Protein AF-A0AAD4GJ72-F1 (afdb_monomer_lite)

Radius of gyration: 19.36 Å; chains: 1; bounding box: 42×43×49 Å

Sequence (136 aa):
WYEKLLPRWYVYHATLDNPWKLERVEHLEAAQLLWDHLVRVPHKLEHHDDPVWALVKQRTYDWRGDLGDRALLAVYSFFKKYNEFDKSENRAAYVSWAVPRAIETTNARGLRVLSPPLHFPFMWKEFDDTNLDDVV

Foldseek 3Di:
DCVQQQVVLVVVLVPDPDSPDCQDPVSLVVSVVSCVPGVVDDDRDDPPPGPVVVVSVVVSVVVVVVVVVVVVVVLVVVLVVDPCNVDPVSSVVVCCVVPPFFDFDQDPVRATAGHDDPVCCPVCVPPDPVPPVRGD

Organism: NCBI:txid1328754

Structure (mmCIF, N/CA/C/O backbone):
data_AF-A0AAD4GJ72-F1
#
_entry.id   AF-A0AAD4GJ72-F1
#
loop_
_atom_site.group_PDB
_atom_site.id
_atom_site.type_symbol
_atom_site.label_atom_id
_atom_site.label_alt_id
_atom_site.label_comp_id
_atom_site.label_asym_id
_atom_site.label_entity_id
_atom_site.label_seq_id
_atom_site.pdbx_PDB_ins_code
_atom_site.Cartn_x
_atom_site.Cartn_y
_atom_site.Cartn_z
_atom_site.occupancy
_atom_site.B_iso_or_equiv
_atom_site.auth_seq_id
_atom_site.auth_comp_id
_atom_site.auth_asym_id
_atom_site.auth_atom_id
_atom_site.pdbx_PDB_model_num
ATOM 1 N N . TRP A 1 1 ? 9.703 -11.945 -13.692 1.00 79.81 1 TRP A N 1
ATOM 2 C CA . TRP A 1 1 ? 9.772 -10.540 -13.245 1.00 79.81 1 TRP A CA 1
ATOM 3 C C . TRP A 1 1 ? 8.823 -10.289 -12.072 1.00 79.81 1 TRP A C 1
ATOM 5 O O . TRP A 1 1 ? 9.297 -9.788 -11.064 1.00 79.81 1 TRP A O 1
ATOM 15 N N . TYR A 1 2 ? 7.557 -10.733 -12.147 1.00 80.56 2 TYR A N 1
ATOM 16 C CA . TYR A 1 2 ? 6.524 -10.647 -11.095 1.00 80.56 2 TYR A CA 1
ATOM 17 C C . TYR A 1 2 ? 7.036 -10.924 -9.668 1.00 80.56 2 TYR A C 1
ATOM 19 O O . TYR A 1 2 ? 6.995 -10.041 -8.819 1.00 80.56 2 TYR A O 1
ATOM 27 N N . GLU A 1 3 ? 7.601 -12.112 -9.427 1.00 85.94 3 GLU A N 1
ATOM 28 C CA . GLU A 1 3 ? 8.053 -12.558 -8.094 1.00 85.94 3 GLU A CA 1
ATOM 29 C C . GLU A 1 3 ? 9.226 -11.752 -7.524 1.00 85.94 3 GLU A C 1
ATOM 31 O O . GLU A 1 3 ? 9.485 -11.790 -6.326 1.00 85.94 3 GLU A O 1
ATOM 36 N N . LYS A 1 4 ? 9.955 -11.032 -8.380 1.00 88.00 4 LYS A N 1
ATOM 37 C CA . LYS A 1 4 ? 11.108 -10.226 -7.972 1.00 88.00 4 LYS A CA 1
ATOM 38 C C . LYS A 1 4 ? 10.718 -8.763 -7.797 1.00 88.00 4 LYS A C 1
ATOM 40 O O . LYS A 1 4 ? 11.054 -8.161 -6.784 1.00 88.00 4 LYS A O 1
ATOM 45 N N . LEU A 1 5 ? 10.000 -8.218 -8.780 1.00 89.50 5 LEU A N 1
ATOM 46 C CA . LEU A 1 5 ? 9.628 -6.811 -8.845 1.00 89.50 5 LEU A CA 1
ATOM 47 C C . LEU A 1 5 ? 8.550 -6.465 -7.816 1.00 89.50 5 LEU A C 1
ATOM 49 O O . LEU A 1 5 ? 8.749 -5.548 -7.026 1.00 89.50 5 LEU A O 1
ATOM 53 N N . LEU A 1 6 ? 7.435 -7.204 -7.790 1.00 90.69 6 LEU A N 1
ATOM 54 C CA . LEU A 1 6 ? 6.261 -6.797 -7.013 1.00 90.69 6 LEU A CA 1
ATOM 55 C C . LEU A 1 6 ? 6.486 -6.739 -5.502 1.00 90.69 6 LEU A C 1
ATOM 57 O O . LEU A 1 6 ? 6.056 -5.761 -4.901 1.00 90.69 6 LEU A O 1
ATOM 61 N N . PRO A 1 7 ? 7.185 -7.693 -4.855 1.00 91.69 7 PRO A N 1
ATOM 62 C CA . PRO A 1 7 ? 7.431 -7.578 -3.421 1.00 91.69 7 PRO A CA 1
ATOM 63 C C . PRO A 1 7 ? 8.202 -6.305 -3.053 1.00 91.69 7 PRO A C 1
ATOM 65 O O . PRO A 1 7 ? 7.888 -5.656 -2.061 1.00 91.69 7 PRO A O 1
ATOM 68 N N . ARG A 1 8 ? 9.195 -5.916 -3.865 1.00 93.06 8 ARG A N 1
ATOM 69 C CA . ARG A 1 8 ? 9.977 -4.688 -3.644 1.00 93.06 8 ARG A CA 1
ATOM 70 C C . ARG A 1 8 ? 9.180 -3.439 -3.989 1.00 93.06 8 ARG A C 1
ATOM 72 O O . ARG A 1 8 ? 9.260 -2.455 -3.264 1.00 93.06 8 ARG A O 1
ATOM 79 N N . TRP A 1 9 ? 8.377 -3.522 -5.041 1.00 92.50 9 TRP A N 1
ATOM 80 C CA . TRP A 1 9 ? 7.446 -2.479 -5.435 1.00 92.50 9 TRP A CA 1
ATOM 81 C C . TRP A 1 9 ? 6.424 -2.167 -4.340 1.00 92.50 9 TRP A C 1
ATOM 83 O O . TRP A 1 9 ? 6.221 -1.003 -4.026 1.00 92.50 9 TRP A O 1
ATOM 93 N N . TYR A 1 10 ? 5.833 -3.179 -3.699 1.00 90.00 10 TYR A N 1
ATOM 94 C CA . TYR A 1 10 ? 4.889 -2.966 -2.597 1.00 90.00 10 TYR A CA 1
ATOM 95 C C . TYR A 1 10 ? 5.553 -2.377 -1.356 1.00 90.00 10 TYR A C 1
ATOM 97 O O . TYR A 1 10 ? 4.952 -1.537 -0.697 1.00 90.00 10 TYR A O 1
ATOM 105 N N . VAL A 1 11 ? 6.794 -2.776 -1.053 1.00 88.62 11 VAL A N 1
ATOM 106 C CA . VAL A 1 11 ? 7.563 -2.156 0.037 1.00 88.62 11 VAL A CA 1
ATOM 107 C C . VAL A 1 11 ? 7.795 -0.677 -0.253 1.00 88.62 11 VAL A C 1
ATOM 109 O O . VAL A 1 11 ? 7.509 0.136 0.612 1.00 88.62 11 VAL A O 1
ATOM 112 N N . TYR A 1 12 ? 8.238 -0.329 -1.464 1.00 89.69 12 TYR A N 1
ATOM 113 C CA . TYR A 1 12 ? 8.349 1.067 -1.896 1.00 89.69 12 TYR A CA 1
ATOM 114 C C . TYR A 1 12 ? 7.000 1.797 -1.805 1.00 89.69 12 TYR A C 1
ATOM 116 O O . TYR A 1 12 ? 6.915 2.883 -1.249 1.00 89.69 12 TYR A O 1
ATOM 124 N N . HIS A 1 13 ? 5.917 1.180 -2.276 1.00 85.00 13 HIS A N 1
ATOM 125 C CA . HIS A 1 13 ? 4.591 1.790 -2.225 1.00 85.00 13 HIS A CA 1
ATOM 126 C C . HIS A 1 13 ? 4.097 2.074 -0.812 1.00 85.00 13 HIS A C 1
ATOM 128 O O . HIS A 1 13 ? 3.375 3.045 -0.607 1.00 85.00 13 HIS A O 1
ATOM 134 N N . ALA A 1 14 ? 4.456 1.218 0.144 1.00 84.00 14 ALA A N 1
ATOM 135 C CA . ALA A 1 14 ? 4.093 1.377 1.542 1.00 84.00 14 ALA A CA 1
ATOM 136 C C . ALA A 1 14 ? 4.851 2.522 2.236 1.00 84.00 14 ALA A C 1
ATOM 138 O O . ALA A 1 14 ? 4.448 2.907 3.329 1.00 84.00 14 ALA A O 1
ATOM 139 N N . THR A 1 15 ? 5.921 3.059 1.632 1.00 82.00 15 THR A N 1
ATOM 140 C CA . THR A 1 15 ? 6.655 4.223 2.159 1.00 82.00 15 THR A CA 1
ATOM 141 C C . THR A 1 15 ? 6.212 5.548 1.546 1.00 82.00 15 THR A C 1
ATOM 143 O O . THR A 1 15 ? 6.847 6.560 1.805 1.00 82.00 15 THR A O 1
ATOM 146 N N . LEU A 1 16 ? 5.199 5.558 0.677 1.00 80.56 16 LEU A N 1
ATOM 147 C CA . LEU A 1 16 ? 4.718 6.791 0.056 1.00 80.56 16 LEU A CA 1
ATOM 148 C C . LEU A 1 16 ? 3.687 7.476 0.949 1.00 80.56 16 LEU A C 1
ATOM 150 O O . LEU A 1 16 ? 2.750 6.819 1.402 1.00 80.56 16 LEU A O 1
ATOM 154 N N . ASP A 1 17 ? 3.794 8.798 1.082 1.00 74.94 17 ASP A N 1
ATOM 155 C CA . ASP A 1 17 ? 2.798 9.623 1.782 1.00 74.94 17 ASP A CA 1
ATOM 156 C C . ASP A 1 17 ? 1.428 9.533 1.107 1.00 74.94 17 ASP A C 1
ATOM 158 O O . ASP A 1 17 ? 0.399 9.293 1.743 1.00 74.94 17 ASP A O 1
ATOM 162 N N . ASN A 1 18 ? 1.427 9.632 -0.225 1.00 75.75 18 ASN A N 1
ATOM 163 C CA . ASN A 1 18 ? 0.247 9.430 -1.047 1.00 75.75 18 ASN A CA 1
ATOM 164 C C . ASN A 1 18 ? 0.428 8.198 -1.938 1.00 75.75 18 ASN A C 1
ATOM 166 O O . ASN A 1 18 ? 0.829 8.320 -3.100 1.00 75.75 18 ASN A O 1
ATOM 170 N N . PRO A 1 19 ? 0.094 6.992 -1.446 1.00 74.12 19 PRO A N 1
ATOM 171 C CA . PRO A 1 19 ? 0.230 5.798 -2.255 1.00 74.12 19 PRO A CA 1
ATOM 172 C C . PRO A 1 19 ? -0.774 5.787 -3.410 1.00 74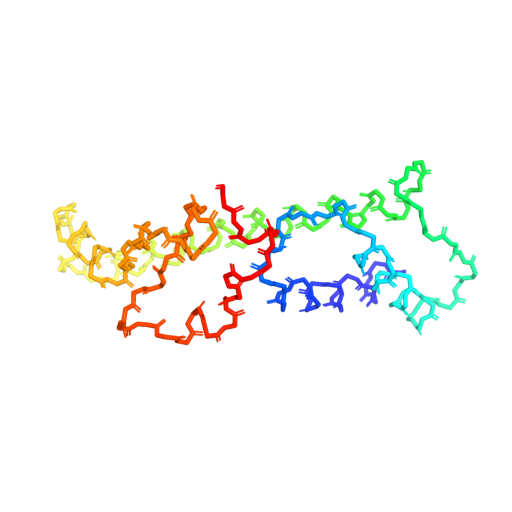.12 19 PRO A C 1
ATOM 174 O O . PRO A 1 19 ? -0.604 4.996 -4.322 1.00 74.12 19 PRO A O 1
ATOM 177 N N . TRP A 1 20 ? -1.811 6.629 -3.435 1.00 76.94 20 TRP A N 1
ATOM 178 C CA . TRP A 1 20 ? -2.945 6.476 -4.351 1.00 76.94 20 TRP A CA 1
ATOM 179 C C . TRP A 1 20 ? -2.679 6.953 -5.784 1.00 76.94 20 TRP A C 1
ATOM 181 O O . TRP A 1 20 ? -3.268 6.399 -6.717 1.00 76.94 20 TRP A O 1
ATOM 191 N N . LYS A 1 21 ? -1.764 7.908 -5.980 1.00 81.44 21 LYS A N 1
ATOM 192 C CA . LYS A 1 21 ? -1.478 8.535 -7.282 1.00 81.44 21 LYS A CA 1
ATOM 193 C C . LYS A 1 21 ? -0.319 7.845 -8.013 1.00 81.44 21 LYS A C 1
ATOM 195 O O . LYS A 1 21 ? 0.823 8.239 -7.871 1.00 81.44 21 LYS A O 1
ATOM 200 N N . LEU A 1 22 ? -0.611 6.848 -8.853 1.00 81.25 22 LEU A N 1
ATOM 201 C CA . LEU A 1 22 ? 0.404 6.110 -9.638 1.00 81.25 22 LEU A CA 1
ATOM 202 C C . LEU A 1 22 ? 0.895 6.821 -10.907 1.00 81.25 22 LEU A C 1
ATOM 204 O O . LEU A 1 22 ? 1.783 6.320 -11.591 1.00 81.25 22 LEU A O 1
ATOM 208 N N . GLU A 1 23 ? 0.291 7.950 -11.260 1.00 81.88 23 GLU A N 1
ATOM 209 C CA . GLU A 1 23 ? 0.572 8.663 -12.512 1.00 81.88 23 GLU A CA 1
ATOM 210 C C . GLU A 1 23 ? 1.810 9.557 -12.429 1.00 81.88 23 GLU A C 1
ATOM 212 O O . GLU A 1 23 ? 2.252 10.081 -13.447 1.00 81.88 23 GLU A O 1
ATOM 217 N N . ARG A 1 24 ? 2.387 9.707 -11.233 1.00 84.50 24 ARG A N 1
ATOM 218 C CA . ARG A 1 24 ? 3.583 10.518 -11.032 1.00 84.50 24 ARG A CA 1
ATOM 219 C C . ARG A 1 24 ? 4.815 9.867 -11.670 1.00 84.50 24 ARG A C 1
ATOM 221 O O . ARG A 1 24 ? 4.976 8.643 -11.621 1.00 84.50 24 ARG A O 1
ATOM 228 N N . VAL A 1 25 ? 5.680 10.691 -12.256 1.00 86.94 25 VAL A N 1
ATOM 229 C CA . VAL A 1 25 ? 6.870 10.246 -13.004 1.00 86.94 25 VAL A CA 1
ATOM 230 C C . VAL A 1 25 ? 7.845 9.501 -12.090 1.00 86.94 25 VAL A C 1
ATOM 232 O O . VAL A 1 25 ? 8.415 8.486 -12.481 1.00 86.94 25 VAL A O 1
ATOM 235 N N . GLU A 1 26 ? 7.947 9.924 -10.834 1.00 88.69 26 GLU A N 1
ATOM 236 C CA . GLU A 1 26 ? 8.813 9.351 -9.804 1.00 88.69 26 GLU A CA 1
ATOM 237 C C . GLU A 1 26 ? 8.497 7.869 -9.546 1.00 88.69 26 GLU A C 1
ATOM 239 O O . GLU A 1 26 ? 9.386 7.073 -9.241 1.00 88.69 26 GLU A O 1
ATOM 244 N N . HIS A 1 27 ? 7.232 7.463 -9.697 1.00 90.19 27 HIS A N 1
ATOM 245 C CA . HIS A 1 27 ? 6.822 6.068 -9.540 1.00 90.19 27 HIS A CA 1
ATOM 246 C C . HIS A 1 27 ? 7.262 5.209 -10.724 1.00 90.19 27 HIS A C 1
ATOM 248 O O . HIS A 1 27 ? 7.688 4.069 -10.524 1.00 90.19 27 HIS A O 1
ATOM 254 N N . LEU A 1 28 ? 7.199 5.753 -11.943 1.00 91.44 28 LEU A N 1
ATOM 255 C CA . LEU A 1 28 ? 7.714 5.077 -13.130 1.00 91.44 28 LEU A CA 1
ATOM 256 C C . LEU A 1 28 ? 9.241 4.933 -13.050 1.00 91.44 28 LEU A C 1
ATOM 258 O O . LEU A 1 28 ? 9.770 3.859 -13.328 1.00 91.44 28 LEU A O 1
ATOM 262 N N . GLU A 1 29 ? 9.943 5.974 -12.596 1.00 93.12 29 GLU A N 1
ATOM 263 C CA . GLU A 1 29 ? 11.393 5.947 -12.372 1.00 93.12 29 GLU A CA 1
ATOM 264 C C . GLU A 1 29 ? 11.790 4.921 -11.301 1.00 93.12 29 GLU A C 1
ATOM 266 O O . GLU A 1 29 ? 12.691 4.107 -11.518 1.00 93.12 29 GLU A O 1
ATOM 271 N N . ALA A 1 30 ? 11.082 4.888 -10.169 1.00 92.56 30 ALA A N 1
ATOM 272 C CA . ALA A 1 30 ? 11.309 3.890 -9.126 1.00 92.56 30 ALA A CA 1
ATOM 273 C C . ALA A 1 30 ? 11.065 2.461 -9.638 1.00 92.56 30 ALA A C 1
ATOM 275 O O . ALA A 1 30 ? 11.851 1.549 -9.358 1.00 92.56 30 ALA A O 1
ATOM 276 N N . ALA A 1 31 ? 10.007 2.254 -10.425 1.00 92.50 31 ALA A N 1
ATOM 277 C CA . ALA A 1 31 ? 9.731 0.965 -11.046 1.00 92.50 31 ALA A CA 1
ATOM 278 C C . ALA A 1 31 ? 10.822 0.564 -12.047 1.00 92.50 31 ALA A C 1
ATOM 280 O O . ALA A 1 31 ? 11.218 -0.604 -12.064 1.00 92.50 31 ALA A O 1
ATOM 281 N N . GLN A 1 32 ? 11.346 1.517 -12.825 1.00 95.12 32 GLN A N 1
ATOM 282 C CA . GLN A 1 32 ? 12.440 1.286 -13.769 1.00 95.12 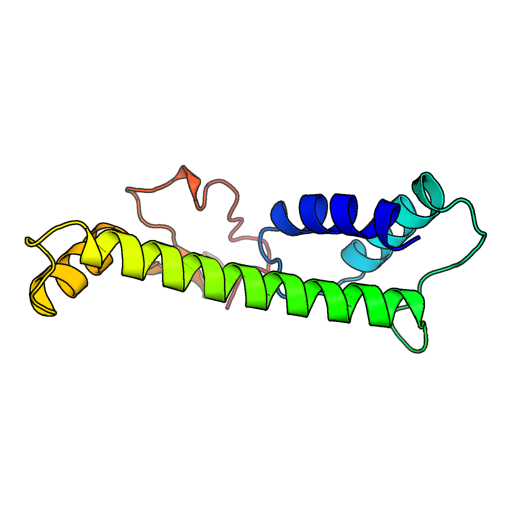32 GLN A CA 1
ATOM 283 C C . GLN A 1 32 ? 13.713 0.857 -13.033 1.00 95.12 32 GLN A C 1
ATOM 285 O O . GLN A 1 32 ? 14.314 -0.154 -13.389 1.00 95.12 32 GLN A O 1
ATOM 290 N N . LEU A 1 33 ? 14.077 1.546 -11.947 1.00 95.12 33 LEU A N 1
ATOM 291 C CA . LEU A 1 33 ? 15.233 1.182 -11.122 1.00 95.12 33 LEU A CA 1
ATOM 292 C C . LEU A 1 33 ? 15.117 -0.243 -10.568 1.00 95.12 33 LEU A C 1
ATOM 294 O O . LEU A 1 33 ? 16.073 -1.024 -10.611 1.00 95.12 33 LEU A O 1
ATOM 298 N N . LEU A 1 34 ? 13.935 -0.609 -10.064 1.00 93.94 34 LEU A N 1
ATOM 299 C CA . LEU A 1 34 ? 13.685 -1.965 -9.581 1.00 93.94 34 LEU A CA 1
ATOM 300 C C . LEU A 1 34 ? 13.722 -2.991 -10.720 1.00 93.94 34 LEU A C 1
ATOM 302 O O . LEU A 1 34 ? 14.237 -4.096 -10.530 1.00 93.94 34 LEU A O 1
ATOM 306 N N . TRP A 1 35 ? 13.199 -2.644 -11.895 1.00 94.19 35 TRP A N 1
ATOM 307 C CA . TRP A 1 35 ? 13.233 -3.497 -13.078 1.00 94.19 35 TRP A CA 1
ATOM 308 C C . TRP A 1 35 ? 14.670 -3.801 -13.511 1.00 94.19 35 TRP A C 1
ATOM 310 O O . TRP A 1 35 ? 15.054 -4.975 -13.596 1.00 94.19 35 TRP A O 1
ATOM 320 N N . ASP A 1 36 ? 15.478 -2.757 -13.693 1.00 94.81 36 ASP A N 1
ATOM 321 C CA . ASP A 1 36 ? 16.871 -2.855 -14.129 1.00 94.81 36 ASP A CA 1
ATOM 322 C C . ASP A 1 36 ? 17.701 -3.689 -13.152 1.00 94.81 36 ASP A C 1
ATOM 324 O O . ASP A 1 36 ? 18.488 -4.552 -13.555 1.00 94.81 36 ASP A O 1
ATOM 328 N N . HIS A 1 37 ? 17.471 -3.500 -11.850 1.00 93.62 37 HIS A N 1
ATOM 329 C CA . HIS A 1 37 ? 18.207 -4.213 -10.815 1.00 93.62 37 HIS A CA 1
ATOM 330 C C . HIS A 1 37 ? 17.793 -5.690 -10.676 1.00 93.62 37 HIS A C 1
ATOM 332 O O . HIS A 1 37 ? 18.644 -6.572 -10.505 1.00 93.62 37 HIS A O 1
ATOM 338 N N . LEU A 1 38 ? 16.489 -5.988 -10.730 1.00 92.50 38 LEU A N 1
ATOM 339 C CA . LEU A 1 38 ? 15.945 -7.288 -10.310 1.00 92.50 38 LEU A CA 1
ATOM 340 C C . LEU A 1 38 ? 15.625 -8.234 -11.470 1.00 92.50 38 LEU A C 1
ATOM 342 O O . LEU A 1 38 ? 15.697 -9.460 -11.308 1.00 92.50 38 LEU A O 1
ATOM 346 N N . VAL A 1 39 ? 15.229 -7.692 -12.620 1.00 89.38 39 VAL A N 1
ATOM 347 C CA . VAL A 1 39 ? 14.723 -8.478 -13.752 1.00 89.38 39 VAL A CA 1
ATOM 348 C C . VAL A 1 39 ? 15.827 -8.760 -14.769 1.00 89.38 39 VAL A C 1
ATOM 350 O O . VAL A 1 39 ? 15.836 -9.857 -15.328 1.00 89.38 39 VAL A O 1
ATOM 353 N N . ARG A 1 40 ? 16.797 -7.845 -14.932 1.00 85.88 40 ARG A N 1
ATOM 354 C CA . ARG A 1 40 ? 17.955 -7.973 -15.846 1.00 85.88 40 ARG A CA 1
ATOM 355 C C . ARG A 1 40 ? 17.571 -8.271 -17.306 1.00 85.88 40 ARG A C 1
ATOM 357 O O . ARG A 1 40 ? 18.336 -8.901 -18.032 1.00 85.88 40 ARG A O 1
ATOM 364 N N . VAL A 1 41 ? 16.385 -7.835 -17.728 1.00 90.50 41 VAL A N 1
ATOM 365 C CA . VAL A 1 41 ? 15.929 -7.876 -19.124 1.00 90.50 41 VAL A CA 1
ATOM 366 C C . VAL A 1 41 ? 15.867 -6.432 -19.612 1.00 90.50 41 VAL A C 1
ATOM 368 O O . VAL A 1 41 ? 15.168 -5.648 -18.970 1.00 90.50 41 VAL A O 1
ATOM 371 N N . PRO A 1 42 ? 16.567 -6.061 -20.700 1.00 93.56 42 PRO A N 1
ATOM 372 C CA . PRO A 1 42 ? 16.500 -4.706 -21.235 1.00 93.56 42 PRO A CA 1
ATOM 373 C C . PRO A 1 42 ? 15.061 -4.354 -21.609 1.00 93.56 42 PRO A C 1
ATOM 375 O O . PRO A 1 42 ? 14.485 -4.965 -22.507 1.00 93.56 42 PRO A O 1
ATOM 378 N N . HIS A 1 43 ? 14.478 -3.402 -20.889 1.00 93.81 43 HIS A N 1
ATOM 379 C CA . HIS A 1 43 ? 13.137 -2.889 -21.143 1.00 93.81 43 HIS A CA 1
ATOM 380 C C . HIS A 1 43 ? 13.014 -1.507 -20.515 1.00 93.81 43 HIS A C 1
ATOM 382 O O . HIS A 1 43 ? 13.493 -1.294 -19.401 1.00 93.81 43 HIS A O 1
ATOM 388 N N . LYS A 1 44 ? 12.378 -0.582 -21.231 1.00 95.56 44 LYS A N 1
ATOM 389 C CA . LYS A 1 44 ? 12.086 0.761 -20.740 1.00 95.56 44 LYS A CA 1
ATOM 390 C C . LYS A 1 44 ? 10.594 0.833 -20.441 1.00 95.56 44 LYS A C 1
ATOM 392 O O . LYS A 1 44 ? 9.787 0.640 -21.342 1.00 95.56 44 LYS A O 1
ATOM 397 N N . LEU A 1 45 ? 10.250 1.076 -19.184 1.00 93.44 45 LEU A N 1
ATOM 398 C CA . LEU A 1 45 ? 8.877 1.266 -18.740 1.00 93.44 45 LEU A CA 1
ATOM 399 C C . LEU A 1 45 ? 8.365 2.626 -19.215 1.00 93.44 45 LEU A C 1
ATOM 401 O O . LEU A 1 45 ? 9.090 3.623 -19.187 1.00 93.44 45 LEU A O 1
ATOM 405 N N . GLU A 1 46 ? 7.098 2.665 -19.616 1.00 94.25 46 GLU A N 1
ATOM 406 C CA . GLU A 1 46 ? 6.426 3.871 -20.102 1.00 94.25 46 GLU A CA 1
ATOM 407 C C . GLU A 1 46 ? 5.018 3.977 -19.493 1.00 94.25 46 GLU A C 1
ATOM 409 O O . GLU A 1 46 ? 4.392 2.976 -19.151 1.00 94.25 46 GLU A O 1
ATOM 414 N N . HIS A 1 47 ? 4.496 5.197 -19.313 1.00 87.75 47 HIS A N 1
ATOM 415 C CA . HIS A 1 47 ? 3.176 5.391 -18.689 1.00 87.75 47 HIS A CA 1
ATOM 416 C C . HIS A 1 47 ? 2.019 4.843 -19.535 1.00 87.75 47 HIS A C 1
ATOM 418 O O . HIS A 1 47 ? 1.037 4.327 -18.979 1.00 87.75 47 HIS A O 1
ATOM 424 N N . HIS A 1 48 ? 2.142 4.982 -20.854 1.00 88.12 48 HIS A N 1
ATOM 425 C CA . HIS A 1 48 ? 1.146 4.615 -21.853 1.00 88.12 48 HIS A CA 1
ATOM 426 C C . HIS A 1 48 ? 1.663 3.445 -22.682 1.00 88.12 48 HIS A C 1
ATOM 428 O O . HIS A 1 48 ? 2.854 3.367 -22.956 1.00 88.12 48 HIS A O 1
ATOM 434 N N . ASP A 1 49 ? 0.761 2.535 -23.044 1.00 90.19 49 ASP A N 1
ATOM 435 C CA . ASP A 1 49 ? 1.012 1.405 -23.948 1.00 90.19 49 ASP A CA 1
ATOM 436 C C . ASP A 1 49 ? 2.111 0.403 -23.526 1.00 90.19 49 ASP A C 1
ATOM 438 O O . ASP A 1 49 ? 2.379 -0.552 -24.254 1.00 90.19 49 ASP A O 1
ATOM 442 N N . ASP A 1 50 ? 2.679 0.529 -22.319 1.00 93.62 50 ASP A N 1
ATOM 443 C CA . ASP A 1 50 ? 3.598 -0.463 -21.757 1.00 93.62 50 ASP A CA 1
ATOM 444 C C . ASP A 1 50 ? 2.849 -1.560 -20.969 1.00 93.62 50 ASP A C 1
ATOM 446 O O . ASP A 1 50 ? 2.263 -1.293 -19.909 1.00 93.62 50 ASP A O 1
ATOM 450 N N . PRO A 1 51 ? 2.882 -2.826 -21.425 1.00 91.75 51 PRO A N 1
ATOM 451 C CA . PRO A 1 51 ? 2.173 -3.915 -20.758 1.00 91.75 51 PRO A CA 1
ATOM 452 C C . PRO A 1 51 ? 2.759 -4.256 -19.384 1.00 91.75 51 PRO A C 1
ATOM 454 O O . PRO A 1 51 ? 2.029 -4.721 -18.505 1.00 91.75 51 PRO A O 1
ATOM 457 N N . VAL A 1 52 ? 4.060 -4.032 -19.168 1.00 91.25 52 VAL A N 1
ATOM 458 C CA . VAL A 1 52 ? 4.698 -4.302 -17.873 1.00 91.25 52 VAL A CA 1
ATOM 459 C C . VAL A 1 52 ? 4.188 -3.316 -16.827 1.00 91.25 52 VAL A C 1
ATOM 461 O O . VAL A 1 52 ? 3.717 -3.730 -15.765 1.00 91.25 52 VAL A O 1
ATOM 464 N N . TRP A 1 53 ? 4.209 -2.025 -17.143 1.00 91.88 53 TRP A N 1
ATOM 465 C CA . TRP A 1 53 ? 3.707 -0.972 -16.278 1.00 91.88 53 TRP A CA 1
ATOM 466 C C . TRP A 1 53 ? 2.202 -1.081 -16.038 1.00 91.88 53 TRP A C 1
ATOM 468 O O . TRP A 1 53 ? 1.749 -0.934 -14.901 1.00 91.88 53 TRP A O 1
ATOM 478 N N . ALA A 1 54 ? 1.415 -1.423 -17.064 1.00 91.94 54 ALA A N 1
ATOM 479 C CA . ALA A 1 54 ? -0.015 -1.681 -16.904 1.00 91.94 54 ALA A CA 1
ATOM 480 C C . ALA A 1 54 ? -0.287 -2.777 -15.857 1.00 91.94 54 ALA A C 1
ATOM 482 O O . ALA A 1 54 ? -1.120 -2.594 -14.965 1.00 91.94 54 ALA A O 1
ATOM 483 N N . LEU A 1 55 ? 0.469 -3.880 -15.906 1.00 92.38 55 LEU A N 1
ATOM 484 C CA . LEU A 1 55 ? 0.354 -4.967 -14.934 1.00 92.38 55 LEU A CA 1
ATOM 485 C C . LEU A 1 55 ? 0.822 -4.557 -13.534 1.00 92.38 55 LEU A C 1
ATOM 487 O O . LEU A 1 55 ? 0.181 -4.934 -12.553 1.00 92.38 55 LEU A O 1
ATOM 491 N N . VAL A 1 56 ? 1.903 -3.781 -13.415 1.00 91.31 56 VAL A N 1
ATOM 492 C CA . VAL A 1 56 ? 2.357 -3.246 -12.119 1.00 91.31 56 VAL A CA 1
ATOM 493 C C . VAL A 1 56 ? 1.263 -2.384 -11.488 1.00 91.31 56 VAL A C 1
ATOM 495 O O . VAL A 1 56 ? 0.911 -2.605 -10.327 1.00 91.31 56 VAL A O 1
ATOM 498 N N . LYS A 1 57 ? 0.652 -1.469 -12.254 1.00 90.75 57 LYS A N 1
ATOM 499 C CA . LYS A 1 57 ? -0.466 -0.643 -11.773 1.00 90.75 57 LYS A CA 1
ATOM 500 C C . LYS A 1 57 ? -1.643 -1.499 -11.315 1.00 90.75 57 LYS A C 1
ATOM 502 O O . LYS A 1 57 ? -2.089 -1.343 -10.181 1.00 90.75 57 LYS A O 1
ATOM 507 N N . GLN A 1 58 ? -2.095 -2.439 -12.148 1.00 92.25 58 GLN A N 1
ATOM 508 C CA . GLN A 1 58 ? -3.206 -3.335 -11.812 1.00 92.25 58 GLN A CA 1
ATOM 509 C C . GLN A 1 58 ? -2.950 -4.077 -10.495 1.00 92.25 58 GLN A C 1
ATOM 511 O O . GLN A 1 58 ? -3.769 -4.031 -9.583 1.00 92.25 58 GLN A O 1
ATOM 516 N N . ARG A 1 59 ? -1.771 -4.688 -10.355 1.00 92.62 59 ARG A N 1
ATOM 517 C CA . ARG A 1 59 ? -1.395 -5.431 -9.146 1.00 92.62 59 ARG A CA 1
ATOM 518 C C . ARG A 1 59 ? -1.294 -4.555 -7.907 1.00 92.62 59 ARG A C 1
ATOM 520 O O . ARG A 1 59 ? -1.588 -5.010 -6.807 1.00 92.62 59 ARG A O 1
ATOM 527 N N . THR A 1 60 ? -0.927 -3.293 -8.085 1.00 90.81 60 THR A N 1
ATOM 528 C CA . THR A 1 60 ? -0.912 -2.324 -6.990 1.00 90.81 60 THR A CA 1
ATOM 529 C C . THR A 1 60 ? -2.325 -1.996 -6.515 1.00 90.81 60 THR A C 1
ATOM 531 O O . THR A 1 60 ? -2.549 -1.928 -5.310 1.00 90.81 60 THR A O 1
ATOM 534 N N . TYR A 1 61 ? -3.288 -1.838 -7.428 1.00 89.75 61 TYR A N 1
ATOM 535 C CA . TYR A 1 61 ? -4.692 -1.655 -7.054 1.00 89.75 61 TYR A CA 1
ATOM 536 C C . TYR A 1 61 ? -5.275 -2.897 -6.373 1.00 89.75 61 TYR A C 1
ATOM 538 O O . TYR A 1 61 ? -5.897 -2.747 -5.323 1.00 89.75 61 TYR A O 1
ATOM 546 N N . ASP A 1 62 ? -5.010 -4.098 -6.901 1.00 91.50 62 ASP A N 1
ATOM 547 C CA . ASP A 1 62 ? -5.427 -5.361 -6.272 1.00 91.50 62 ASP A CA 1
ATOM 548 C C . ASP A 1 62 ? -4.899 -5.448 -4.833 1.00 91.50 62 ASP A C 1
ATOM 550 O O . ASP A 1 62 ? -5.653 -5.670 -3.889 1.00 91.50 62 ASP A O 1
ATOM 554 N N . TRP A 1 63 ? -3.597 -5.200 -4.651 1.00 89.31 63 TRP A N 1
ATOM 555 C CA . TRP A 1 63 ? -2.955 -5.233 -3.338 1.00 89.31 63 TRP A CA 1
ATOM 556 C C . TRP A 1 63 ? -3.568 -4.226 -2.355 1.00 89.31 63 TRP A C 1
ATOM 558 O O . TRP A 1 63 ? -3.756 -4.550 -1.181 1.00 89.31 63 TRP A O 1
ATOM 568 N N . ARG A 1 64 ? -3.917 -3.019 -2.818 1.00 87.31 64 ARG A N 1
ATOM 569 C CA . ARG A 1 64 ? -4.599 -2.010 -1.988 1.00 87.31 64 ARG A CA 1
ATOM 570 C C . ARG A 1 64 ? -6.005 -2.447 -1.588 1.00 87.31 64 ARG A C 1
ATOM 572 O O . ARG A 1 64 ? -6.379 -2.244 -0.436 1.00 87.31 64 ARG A O 1
ATOM 579 N N . GLY A 1 65 ? -6.761 -3.036 -2.515 1.00 87.62 65 GLY A N 1
ATOM 580 C CA . GLY A 1 65 ? -8.082 -3.598 -2.231 1.00 87.62 65 GLY A CA 1
ATOM 581 C C . GLY A 1 65 ? -7.999 -4.682 -1.159 1.00 87.62 65 GLY A C 1
ATOM 582 O O . GLY A 1 65 ? -8.634 -4.569 -0.112 1.00 87.62 65 GLY A O 1
ATOM 583 N N . ASP A 1 66 ? -7.100 -5.648 -1.356 1.00 88.81 66 ASP A N 1
ATOM 584 C CA . ASP A 1 66 ? -6.842 -6.733 -0.406 1.00 88.81 66 ASP A CA 1
ATOM 585 C C . ASP A 1 66 ? -6.430 -6.217 0.981 1.00 88.81 66 ASP A C 1
ATOM 587 O O . ASP A 1 66 ? -6.846 -6.766 2.006 1.00 88.81 66 ASP A O 1
ATOM 591 N N . LEU A 1 67 ? -5.591 -5.177 1.039 1.00 86.00 67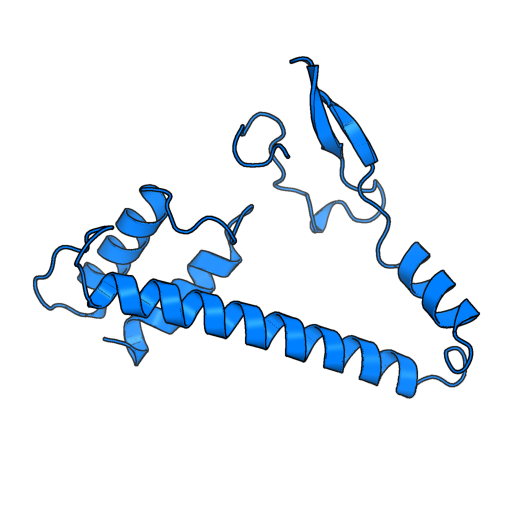 LEU A N 1
ATOM 592 C CA . LEU A 1 67 ? -5.191 -4.552 2.298 1.00 86.00 67 LEU A CA 1
ATOM 593 C C . LEU A 1 67 ? -6.401 -3.946 3.022 1.00 86.00 67 LEU A C 1
ATOM 595 O O . LEU A 1 67 ? -6.554 -4.164 4.226 1.00 86.00 67 LEU A O 1
ATOM 599 N N . GLY A 1 68 ? -7.261 -3.225 2.296 1.00 86.69 68 GLY A N 1
ATOM 600 C CA . GLY A 1 68 ? -8.492 -2.639 2.829 1.00 86.69 68 GLY A CA 1
ATOM 601 C C . GLY A 1 68 ? -9.450 -3.695 3.380 1.00 86.69 68 GLY A C 1
ATOM 602 O O . GLY A 1 68 ? -9.898 -3.586 4.524 1.00 86.69 68 GLY A O 1
ATOM 603 N N . ASP A 1 69 ? -9.686 -4.763 2.619 1.00 89.44 69 ASP A N 1
ATOM 604 C CA . ASP A 1 69 ? -10.556 -5.869 3.026 1.00 89.44 69 ASP A CA 1
ATOM 605 C C . ASP A 1 69 ? -10.025 -6.582 4.275 1.00 89.44 69 ASP A C 1
ATOM 607 O O . ASP A 1 69 ? -10.767 -6.862 5.224 1.00 89.44 69 ASP A O 1
ATOM 611 N N . ARG A 1 70 ? -8.712 -6.835 4.330 1.00 88.94 70 ARG A N 1
ATOM 612 C CA . ARG A 1 70 ? -8.068 -7.443 5.503 1.00 88.94 70 ARG A CA 1
ATOM 613 C C . ARG A 1 70 ? -8.122 -6.531 6.723 1.00 88.94 70 ARG A C 1
ATOM 615 O O . ARG A 1 70 ? -8.365 -7.025 7.825 1.00 88.94 70 ARG A O 1
ATOM 622 N N . ALA A 1 71 ? -7.920 -5.225 6.549 1.00 86.81 71 ALA A N 1
ATOM 623 C CA . ALA A 1 71 ? -8.041 -4.254 7.632 1.00 86.81 71 ALA A CA 1
ATOM 624 C C . ALA A 1 71 ? -9.475 -4.221 8.187 1.00 86.81 71 ALA A C 1
ATOM 626 O O . ALA A 1 71 ? -9.665 -4.272 9.404 1.00 86.81 71 ALA A O 1
ATOM 627 N N . LEU A 1 72 ? -10.485 -4.240 7.311 1.00 89.12 72 LEU A N 1
ATOM 628 C CA . LEU A 1 72 ? -11.891 -4.316 7.705 1.00 89.12 72 LEU A CA 1
ATOM 629 C C . LEU A 1 72 ? -12.186 -5.591 8.508 1.00 89.12 72 LEU A C 1
ATOM 631 O O . LEU A 1 72 ? -12.790 -5.524 9.581 1.00 89.12 72 LEU A O 1
ATOM 635 N N . LEU A 1 73 ? -11.720 -6.749 8.030 1.00 92.31 73 LEU A N 1
ATOM 636 C CA . LEU A 1 73 ? -11.872 -8.025 8.734 1.00 92.31 73 LEU A CA 1
ATOM 637 C C . LEU A 1 73 ? -11.170 -8.029 10.095 1.00 92.31 73 LEU A C 1
ATOM 639 O O . LEU A 1 73 ? -11.702 -8.594 11.055 1.00 92.31 73 LEU A O 1
ATOM 643 N N . ALA A 1 74 ? -10.000 -7.398 10.203 1.00 89.88 74 ALA A N 1
ATOM 644 C CA . ALA A 1 74 ? -9.270 -7.278 11.459 1.00 89.88 74 ALA A CA 1
ATOM 645 C C . ALA A 1 74 ? -10.041 -6.426 12.479 1.00 89.88 74 ALA A C 1
ATOM 647 O O . ALA A 1 74 ? -10.222 -6.861 13.618 1.00 89.88 74 ALA A O 1
ATOM 648 N N . VAL A 1 75 ? -10.568 -5.268 12.064 1.00 88.81 75 VAL A N 1
ATOM 649 C CA . VAL A 1 75 ? -11.408 -4.403 12.914 1.00 88.81 75 VAL A CA 1
ATOM 650 C C . VAL A 1 75 ? -12.691 -5.124 13.332 1.00 88.81 75 VAL A C 1
ATOM 652 O O . VAL A 1 75 ? -13.063 -5.112 14.506 1.00 88.81 75 VAL A O 1
ATOM 655 N N . TYR A 1 76 ? -13.346 -5.816 12.398 1.00 90.94 76 TYR A N 1
ATOM 656 C CA . TYR A 1 76 ? -14.532 -6.615 12.700 1.00 90.94 76 TYR A CA 1
ATOM 657 C C . TYR A 1 76 ? -14.233 -7.721 13.724 1.00 90.94 76 TYR A C 1
ATOM 659 O O . TYR A 1 76 ? -14.967 -7.892 14.700 1.00 90.94 76 TYR A O 1
ATOM 667 N N . SER A 1 77 ? -13.129 -8.447 13.534 1.00 92.06 77 SER A N 1
ATOM 668 C CA . SER A 1 77 ? -12.693 -9.514 14.441 1.00 92.06 77 SER A CA 1
ATOM 669 C C . SER A 1 77 ? -12.323 -8.976 15.822 1.00 92.06 77 SER A C 1
ATOM 671 O O . SER A 1 77 ? -12.634 -9.615 16.827 1.00 92.06 77 SER A O 1
ATOM 673 N N . PHE A 1 78 ? -11.704 -7.793 15.884 1.00 90.81 78 PHE A N 1
ATOM 674 C CA . PHE A 1 78 ? -11.429 -7.088 17.131 1.00 90.81 78 PHE A CA 1
ATOM 675 C C . PHE A 1 78 ? -12.725 -6.806 17.896 1.00 90.81 78 PHE A C 1
ATOM 677 O O . PHE A 1 78 ? -12.845 -7.228 19.042 1.00 90.81 78 PHE A O 1
ATOM 684 N N . PHE A 1 79 ? -13.732 -6.194 17.263 1.00 93.56 79 PHE A N 1
ATOM 685 C CA . PHE A 1 79 ? -15.000 -5.913 17.944 1.00 93.56 79 PHE A CA 1
ATOM 686 C C . PHE A 1 79 ? -15.746 -7.175 18.369 1.00 93.56 79 PHE A C 1
ATOM 688 O O . PHE A 1 79 ? -16.306 -7.208 19.458 1.00 93.56 79 PHE A O 1
ATOM 695 N N . LYS A 1 80 ? -15.711 -8.238 17.560 1.00 94.12 80 LYS A N 1
ATOM 696 C CA . LYS A 1 80 ? -16.344 -9.518 17.908 1.00 94.12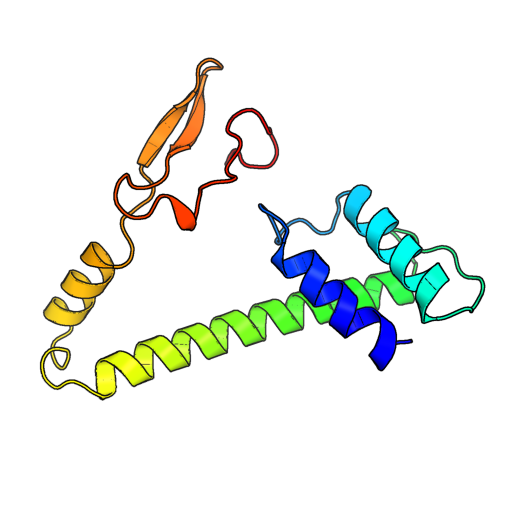 80 LYS A CA 1
ATOM 697 C C . LYS A 1 80 ? -15.699 -10.198 19.125 1.00 94.12 80 LYS A C 1
ATOM 699 O O . LYS A 1 80 ? -16.339 -11.019 19.773 1.00 94.12 80 LYS A O 1
ATOM 704 N N . LYS A 1 81 ? -14.433 -9.898 19.423 1.00 95.38 81 LYS A N 1
ATOM 705 C CA . LYS A 1 81 ? -13.691 -10.519 20.527 1.00 95.38 81 LYS A CA 1
ATOM 706 C C . LYS A 1 81 ? -14.110 -9.998 21.909 1.00 95.38 81 LYS A C 1
ATOM 708 O O . LYS A 1 81 ? -13.908 -10.716 22.886 1.00 95.38 81 LYS A O 1
ATOM 713 N N . TYR A 1 82 ? -14.667 -8.789 22.008 1.00 93.56 82 TYR A N 1
ATOM 714 C CA . TYR A 1 82 ? -14.981 -8.147 23.288 1.00 93.56 82 TYR A CA 1
ATOM 715 C C . TYR A 1 82 ? -16.465 -7.776 23.373 1.00 93.56 82 TYR A C 1
ATOM 717 O O . TYR A 1 82 ? -16.936 -6.930 22.616 1.00 93.56 82 TYR A O 1
ATOM 725 N N . ASN A 1 83 ? -17.175 -8.339 24.356 1.00 94.12 83 ASN A N 1
ATOM 726 C CA . ASN A 1 83 ? -18.609 -8.085 24.585 1.00 94.12 83 ASN A CA 1
ATOM 727 C C . ASN A 1 83 ? -18.923 -6.596 24.840 1.00 94.12 83 ASN A C 1
ATOM 729 O O . ASN A 1 83 ? -20.029 -6.120 24.595 1.00 94.12 83 ASN A O 1
ATOM 733 N N . GLU A 1 84 ? -17.935 -5.827 25.308 1.00 92.94 84 GLU A N 1
ATOM 734 C CA . GLU A 1 84 ? -18.015 -4.369 25.477 1.00 92.94 84 GLU A CA 1
ATOM 735 C C . GLU A 1 84 ? -18.403 -3.653 24.173 1.00 92.94 84 GLU A C 1
ATOM 737 O O . GLU A 1 84 ? -19.024 -2.590 24.209 1.00 92.94 84 GLU A O 1
ATOM 742 N N . PHE A 1 85 ? -18.111 -4.258 23.019 1.00 94.12 85 PHE A N 1
ATOM 743 C CA . PHE A 1 85 ? -18.441 -3.743 21.695 1.00 94.12 85 PHE A CA 1
ATOM 744 C C . PHE A 1 85 ? -19.655 -4.431 21.056 1.00 94.12 85 PHE A C 1
ATOM 746 O O . PHE A 1 85 ? -19.827 -4.341 19.842 1.00 94.12 85 PHE A O 1
ATOM 753 N N . ASP A 1 86 ? -20.533 -5.095 21.812 1.00 93.31 86 ASP A N 1
ATOM 754 C CA . ASP A 1 86 ? -21.751 -5.700 21.245 1.00 93.31 86 ASP A CA 1
ATOM 755 C C . ASP A 1 86 ? -22.741 -4.647 20.725 1.00 93.31 86 ASP A C 1
ATOM 757 O O . ASP A 1 86 ? -23.440 -4.870 19.734 1.00 93.31 86 ASP A O 1
ATOM 761 N N . LYS A 1 87 ? -22.756 -3.465 21.351 1.00 94.56 87 LYS A N 1
ATOM 762 C CA . LYS A 1 87 ? -23.592 -2.330 20.946 1.00 94.56 87 LYS A CA 1
ATOM 763 C C . LYS A 1 87 ? -22.880 -1.450 19.922 1.00 94.56 87 LYS A C 1
ATOM 765 O O . LYS A 1 87 ? -21.695 -1.139 20.060 1.00 94.56 87 LYS A O 1
ATOM 770 N N . SER A 1 88 ? -23.628 -0.986 18.922 1.00 92.88 88 SER A N 1
ATOM 771 C CA . SER A 1 88 ? -23.134 -0.064 17.890 1.00 92.88 88 SER A CA 1
ATOM 772 C C . SER A 1 88 ? -22.595 1.245 18.476 1.00 92.88 88 SER A C 1
ATOM 774 O O . SER A 1 88 ? -21.581 1.745 17.995 1.00 92.88 88 SER A O 1
ATOM 776 N N . GLU A 1 89 ? -23.211 1.762 19.542 1.00 95.31 89 GLU A N 1
ATOM 777 C CA . GLU A 1 89 ? -22.781 2.988 20.232 1.00 95.31 89 GLU A CA 1
ATOM 778 C C . GLU A 1 89 ? -21.353 2.869 20.779 1.00 95.31 89 GLU A C 1
ATOM 780 O O . GLU A 1 89 ? -20.538 3.771 20.596 1.00 95.31 89 GLU A O 1
ATOM 785 N N . ASN A 1 90 ? -21.021 1.724 21.381 1.00 93.25 90 ASN A N 1
ATOM 786 C CA . ASN A 1 90 ? -19.701 1.483 21.962 1.00 93.25 90 ASN A CA 1
ATOM 787 C C . ASN A 1 90 ? -18.628 1.347 20.875 1.00 93.25 90 ASN A C 1
ATOM 789 O O . ASN A 1 90 ? -17.520 1.860 21.034 1.00 93.25 90 ASN A O 1
ATOM 793 N N . ARG A 1 91 ? -18.961 0.719 19.737 1.00 93.31 91 ARG A N 1
ATOM 794 C CA . ARG A 1 91 ? -18.073 0.675 18.560 1.00 93.31 91 ARG A CA 1
ATOM 795 C C . ARG A 1 91 ? -17.817 2.076 18.016 1.00 93.31 91 ARG A C 1
ATOM 797 O O . ARG A 1 91 ? -16.670 2.426 17.764 1.00 93.31 91 ARG A O 1
ATOM 804 N N . ALA A 1 92 ? -18.868 2.881 17.860 1.00 90.62 92 ALA A N 1
ATOM 805 C CA . ALA A 1 92 ? -18.752 4.244 17.352 1.00 90.62 92 ALA A CA 1
ATOM 806 C C . ALA A 1 92 ? -17.907 5.129 18.282 1.00 90.62 92 ALA A C 1
ATOM 808 O O . ALA A 1 92 ? -17.019 5.837 17.810 1.00 90.62 92 ALA A O 1
ATOM 809 N N . ALA A 1 93 ? -18.129 5.037 19.598 1.00 89.44 93 ALA A N 1
ATOM 810 C CA . ALA A 1 93 ? -17.331 5.739 20.599 1.00 89.44 93 ALA A CA 1
ATOM 811 C C . ALA A 1 93 ? -15.852 5.323 20.544 1.00 89.44 93 ALA A C 1
ATOM 813 O O . ALA A 1 93 ? -14.974 6.185 20.525 1.00 89.44 93 ALA A O 1
ATOM 814 N N . TYR A 1 94 ? -15.573 4.018 20.440 1.00 88.88 94 TYR A N 1
ATOM 815 C CA . TYR A 1 94 ? -14.206 3.516 20.301 1.00 88.88 94 TYR A CA 1
ATOM 816 C C . TYR A 1 94 ? -13.534 4.015 19.022 1.00 88.88 94 TYR A C 1
ATOM 818 O O . TYR A 1 94 ? -12.418 4.513 19.090 1.00 88.88 94 TYR A O 1
ATOM 826 N N . VAL A 1 95 ? -14.205 3.934 17.867 1.00 87.44 95 VAL A N 1
ATOM 827 C CA . VAL A 1 95 ? -13.656 4.437 16.596 1.00 87.44 95 VAL A CA 1
ATOM 828 C C . VAL A 1 95 ? -13.387 5.936 16.679 1.00 87.44 95 VAL A C 1
ATOM 830 O O . VAL A 1 95 ? -12.327 6.377 16.250 1.00 87.44 95 VAL A O 1
ATOM 833 N N . SER A 1 96 ? -14.292 6.714 17.279 1.00 84.88 96 SER A N 1
ATOM 834 C CA . SER A 1 96 ? -14.094 8.156 17.459 1.00 84.88 96 SER A CA 1
ATOM 835 C C . SER A 1 96 ? -12.889 8.489 18.344 1.00 84.88 96 SER A C 1
ATOM 837 O O . SER A 1 96 ? -12.285 9.544 18.163 1.00 84.88 96 SER A O 1
ATOM 839 N N . TRP A 1 97 ? -12.561 7.627 19.309 1.00 83.88 97 TRP A N 1
ATOM 840 C CA . TRP A 1 97 ? -11.383 7.772 20.163 1.00 83.88 97 TRP A CA 1
ATOM 841 C C . TRP A 1 97 ? -10.099 7.279 19.474 1.00 83.88 97 TRP A C 1
ATOM 843 O O . TRP A 1 97 ? -9.077 7.959 19.518 1.00 83.88 97 TRP A O 1
ATOM 853 N N . ALA A 1 98 ? -10.153 6.114 18.824 1.00 82.88 98 ALA A N 1
ATOM 854 C CA . ALA A 1 98 ? -9.002 5.440 18.226 1.00 82.88 98 ALA A CA 1
ATOM 855 C C . ALA A 1 98 ? -8.558 6.060 16.893 1.00 82.88 98 ALA A C 1
ATOM 857 O O . ALA A 1 98 ? -7.375 6.026 16.563 1.00 82.88 98 ALA A O 1
ATOM 858 N N . VAL A 1 99 ? -9.497 6.621 16.127 1.00 79.69 99 VAL A N 1
ATOM 859 C CA . VAL A 1 99 ? -9.251 7.268 14.834 1.00 79.69 99 VAL A CA 1
ATOM 860 C C . VAL A 1 99 ? -9.754 8.710 14.922 1.00 79.69 99 VAL A C 1
ATOM 862 O O . VAL A 1 99 ? -10.861 9.019 14.469 1.00 79.69 99 VAL A O 1
ATOM 865 N N . PRO A 1 100 ? -8.982 9.612 15.552 1.00 69.69 100 PRO A N 1
ATOM 866 C CA . PRO A 1 100 ? -9.382 11.002 15.630 1.00 69.69 100 PRO A CA 1
ATOM 867 C C . PRO A 1 100 ? -9.458 11.591 14.221 1.00 69.69 100 PRO A C 1
ATOM 869 O O . PRO A 1 100 ? -8.581 11.361 13.387 1.00 69.69 100 PRO A O 1
ATOM 872 N N . ARG A 1 101 ? -10.526 12.349 13.949 1.00 67.88 101 ARG A N 1
ATOM 873 C CA . ARG A 1 101 ? -10.678 13.038 12.664 1.00 67.88 101 ARG A CA 1
ATOM 874 C C . ARG A 1 101 ? -9.496 13.977 12.459 1.00 67.88 101 ARG A C 1
ATOM 876 O O . ARG A 1 101 ? -9.160 14.746 13.359 1.00 67.88 101 ARG A O 1
ATOM 883 N N . ALA A 1 102 ? -8.909 13.929 11.268 1.00 67.25 102 ALA A N 1
ATOM 884 C CA . ALA A 1 102 ? -8.006 14.978 10.831 1.00 67.25 102 ALA A CA 1
ATOM 885 C C . ALA A 1 102 ? -8.760 16.317 10.843 1.00 67.25 102 ALA A C 1
ATOM 887 O O . ALA A 1 102 ? -9.941 16.382 10.487 1.00 67.25 102 ALA A O 1
ATOM 888 N N . ILE A 1 103 ? -8.097 17.362 11.325 1.00 72.62 103 ILE A N 1
ATOM 889 C CA . ILE A 1 103 ? -8.688 18.693 11.451 1.00 72.62 103 ILE A CA 1
ATOM 890 C C . ILE A 1 103 ? -8.329 19.453 10.182 1.00 72.62 103 ILE A C 1
ATOM 892 O O . ILE A 1 103 ? -7.151 19.649 9.914 1.00 72.62 103 ILE A O 1
ATOM 896 N N . GLU A 1 104 ? -9.314 19.902 9.406 1.00 72.50 104 GLU A N 1
ATOM 897 C CA . GLU A 1 104 ? -9.039 20.832 8.307 1.00 72.50 104 GLU A CA 1
ATOM 898 C C . GLU A 1 104 ? -8.537 22.162 8.882 1.00 72.50 104 GLU A C 1
ATOM 900 O O . GLU A 1 104 ? -9.253 22.854 9.611 1.00 72.50 104 GLU A O 1
ATOM 905 N N . THR A 1 105 ? -7.302 22.526 8.555 1.00 76.50 105 THR A N 1
ATOM 906 C CA . THR A 1 105 ? -6.733 23.844 8.831 1.00 76.50 105 THR A CA 1
ATOM 907 C C . THR A 1 105 ? -6.403 24.549 7.522 1.00 76.50 105 THR A C 1
ATOM 909 O O . THR A 1 105 ? -6.409 23.958 6.445 1.00 76.50 105 THR A O 1
ATOM 912 N N . THR A 1 106 ? -6.196 25.862 7.588 1.00 77.62 106 THR A N 1
ATOM 913 C CA . THR A 1 106 ? -5.772 26.654 6.430 1.00 77.62 106 THR A CA 1
ATOM 914 C C . THR A 1 106 ? -4.288 26.956 6.575 1.00 77.62 106 THR A C 1
ATOM 916 O O . THR A 1 106 ? -3.892 27.560 7.573 1.00 77.62 106 THR A O 1
ATOM 919 N N . ASN A 1 107 ? -3.469 26.534 5.610 1.00 78.69 107 ASN A N 1
ATOM 920 C CA . ASN A 1 107 ? -2.036 26.823 5.639 1.00 78.69 107 ASN A CA 1
ATOM 921 C C . ASN A 1 107 ? -1.755 28.299 5.293 1.00 78.69 107 ASN A C 1
ATOM 923 O O . ASN A 1 107 ? -2.640 29.050 4.876 1.00 78.69 107 ASN A O 1
ATOM 927 N N . ALA A 1 108 ? -0.494 28.724 5.418 1.00 78.50 108 ALA A N 1
ATOM 928 C CA . ALA A 1 108 ? -0.070 30.100 5.131 1.00 78.50 108 ALA A CA 1
ATOM 929 C C . ALA A 1 108 ? -0.346 30.565 3.682 1.00 78.50 108 ALA A C 1
ATOM 931 O O . ALA A 1 108 ? -0.274 31.757 3.393 1.00 78.50 108 ALA A O 1
ATOM 932 N N . ARG A 1 109 ? -0.664 29.635 2.770 1.00 74.94 109 ARG A N 1
ATOM 933 C CA . ARG A 1 109 ? -1.008 29.899 1.366 1.00 74.94 109 ARG A CA 1
ATOM 934 C C . ARG A 1 109 ? -2.522 29.948 1.117 1.00 74.94 109 ARG A C 1
ATOM 936 O O . ARG A 1 109 ? -2.931 30.121 -0.026 1.00 74.94 109 ARG A O 1
ATOM 943 N N . GLY A 1 110 ? -3.353 29.804 2.152 1.00 78.50 110 GLY A N 1
ATOM 944 C CA . GLY A 1 110 ? -4.814 29.812 2.028 1.00 78.50 110 GLY A CA 1
ATOM 945 C C . GLY A 1 110 ? -5.424 28.478 1.580 1.00 78.50 110 GLY A C 1
ATOM 946 O O . GLY A 1 110 ? -6.618 28.433 1.291 1.00 78.50 110 GLY A O 1
ATOM 947 N N . LEU A 1 111 ? -4.635 27.400 1.514 1.00 70.25 111 LEU A N 1
ATOM 948 C CA . LEU A 1 111 ? -5.101 26.070 1.114 1.00 70.25 111 LEU A CA 1
ATOM 949 C C . LEU A 1 111 ? -5.626 25.293 2.323 1.00 70.25 111 LEU A C 1
ATOM 951 O O . LEU A 1 111 ? -5.062 25.393 3.417 1.00 70.25 111 LEU A O 1
ATOM 955 N N . ARG A 1 112 ? -6.686 24.502 2.118 1.00 72.50 112 ARG A N 1
ATOM 956 C CA . ARG A 1 112 ? -7.195 23.575 3.134 1.00 72.50 112 ARG A CA 1
ATOM 957 C C . ARG A 1 112 ? -6.259 22.378 3.225 1.00 72.50 112 ARG A C 1
ATOM 959 O O . ARG A 1 112 ? -6.088 21.653 2.255 1.00 72.50 112 ARG A O 1
ATOM 966 N N . VAL A 1 113 ? -5.662 22.177 4.389 1.00 69.88 113 VAL A N 1
ATOM 967 C CA . VAL A 1 113 ? -4.783 21.046 4.682 1.00 69.88 113 VAL A CA 1
ATOM 968 C C . VAL A 1 113 ? -5.350 20.254 5.850 1.00 69.88 113 VAL A C 1
ATOM 970 O O . VAL A 1 113 ? -5.926 20.813 6.784 1.00 69.88 113 VAL A O 1
ATOM 973 N N . LEU A 1 114 ? -5.215 18.934 5.800 1.00 66.38 114 LEU A N 1
ATOM 974 C CA . LEU A 1 114 ? -5.600 18.068 6.906 1.00 66.38 114 LEU A CA 1
ATOM 975 C C . LEU A 1 114 ? -4.478 18.079 7.945 1.00 66.38 114 LEU A C 1
ATOM 977 O O . LEU A 1 114 ? -3.417 17.506 7.736 1.00 66.38 114 LEU A O 1
ATOM 981 N N . SER A 1 115 ? -4.703 18.738 9.076 1.00 62.56 115 SER A N 1
ATOM 982 C CA . SER A 1 115 ? -3.788 18.677 10.206 1.00 62.56 115 SER A CA 1
ATOM 983 C C . SER A 1 115 ? -3.991 17.390 11.000 1.00 62.56 115 SER A C 1
ATOM 985 O O . SER A 1 115 ? -5.130 17.022 11.329 1.00 62.56 115 SER A O 1
ATOM 987 N N . PRO A 1 116 ? -2.893 16.717 11.364 1.00 60.66 116 PRO A N 1
ATOM 988 C CA . PRO A 1 116 ? -2.976 15.478 12.099 1.00 60.66 116 PRO A CA 1
ATOM 989 C C . PRO A 1 116 ? -3.444 15.697 13.541 1.00 60.66 116 PRO A C 1
ATOM 991 O O . PRO A 1 116 ? -3.161 16.733 14.150 1.00 60.66 116 PRO A O 1
ATOM 994 N N . PRO A 1 117 ? -4.127 14.711 14.137 1.00 60.50 117 PRO A N 1
ATOM 995 C CA . PRO A 1 117 ? -4.489 14.769 15.543 1.00 60.50 117 PRO A CA 1
ATOM 996 C C . PRO A 1 117 ? -3.244 14.771 16.440 1.00 60.50 117 PRO A C 1
ATOM 998 O O . PRO A 1 117 ? -2.389 13.892 16.330 1.00 60.50 117 PRO A O 1
ATOM 1001 N N . LEU A 1 118 ? -3.194 15.697 17.404 1.00 58.75 118 LEU A N 1
ATOM 1002 C CA . LEU A 1 118 ? -2.104 15.855 18.387 1.00 58.75 118 LEU A CA 1
ATOM 1003 C C . LEU A 1 118 ? -1.715 14.559 19.127 1.00 58.75 118 LEU A C 1
ATOM 1005 O O . LEU A 1 118 ? -0.588 14.431 19.598 1.00 58.75 118 LEU A O 1
ATOM 1009 N N . HIS A 1 119 ? -2.635 13.598 19.242 1.00 55.78 119 HIS A N 1
ATOM 1010 C CA . HIS A 1 119 ? -2.453 12.379 20.032 1.00 55.78 119 HIS A CA 1
ATOM 1011 C C . HIS A 1 119 ?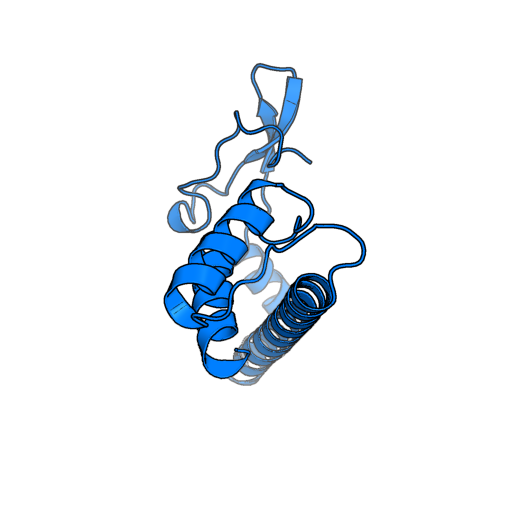 -1.849 11.190 19.264 1.00 55.78 119 HIS A C 1
ATOM 1013 O O . HIS A 1 119 ? -1.459 10.213 19.900 1.00 55.78 119 HIS A O 1
ATOM 1019 N N . PHE A 1 120 ? -1.702 11.275 17.934 1.00 52.75 120 PHE A N 1
ATOM 1020 C CA . PHE A 1 120 ? -1.085 10.219 17.114 1.00 52.75 120 PHE A CA 1
ATOM 1021 C C . PHE A 1 120 ? -0.046 10.782 16.127 1.00 52.75 120 PHE A C 1
ATOM 1023 O O . PHE A 1 120 ? -0.164 10.583 14.915 1.00 52.75 120 PHE A O 1
ATOM 1030 N N . PRO A 1 121 ? 1.005 11.464 16.626 1.00 48.09 121 PRO A N 1
ATOM 1031 C CA . PRO A 1 121 ? 1.970 12.171 15.783 1.00 48.09 121 PRO A CA 1
ATOM 1032 C C . PRO A 1 121 ? 2.751 11.240 14.848 1.00 48.09 121 PRO A C 1
ATOM 1034 O O . PRO A 1 121 ? 3.275 11.689 13.842 1.00 48.09 121 PRO A O 1
ATOM 1037 N N . PHE A 1 122 ? 2.833 9.942 15.154 1.00 47.03 122 PHE A N 1
ATOM 1038 C CA . PHE A 1 122 ? 3.611 8.975 14.378 1.00 47.03 122 PHE A CA 1
ATOM 1039 C C . PHE A 1 122 ? 2.934 8.515 13.081 1.00 47.03 122 PHE A C 1
ATOM 1041 O O . PHE A 1 122 ? 3.646 8.113 12.171 1.00 47.03 122 PHE A O 1
ATOM 1048 N N . MET A 1 123 ? 1.600 8.590 12.967 1.00 49.72 123 MET A N 1
ATOM 1049 C CA . MET A 1 123 ? 0.901 8.261 11.710 1.00 49.72 123 MET A CA 1
ATOM 1050 C C . MET A 1 123 ? 0.990 9.382 10.665 1.00 49.72 123 MET A C 1
ATOM 1052 O O . MET A 1 123 ? 0.610 9.173 9.522 1.00 49.72 123 MET A O 1
ATOM 1056 N N . TRP A 1 124 ? 1.483 10.557 11.061 1.00 51.56 124 TRP A N 1
ATOM 1057 C CA . TRP A 1 124 ? 1.492 11.776 10.248 1.00 51.56 124 TRP A CA 1
ATOM 1058 C C . TRP A 1 124 ? 2.804 12.558 10.375 1.00 51.56 124 TRP A C 1
ATOM 1060 O O . TRP A 1 124 ? 2.869 13.737 10.042 1.00 51.56 124 TRP A O 1
ATOM 1070 N N . LYS A 1 125 ? 3.850 11.920 10.910 1.00 46.25 125 LYS A N 1
ATOM 1071 C CA . LYS A 1 125 ? 5.125 12.570 11.244 1.00 46.25 125 LYS A CA 1
ATOM 1072 C C . LYS A 1 125 ? 5.846 13.129 10.013 1.00 46.25 125 LYS A C 1
ATOM 1074 O O . LYS A 1 125 ? 6.675 14.018 10.167 1.00 46.25 125 LYS A O 1
ATOM 1079 N N . GLU A 1 126 ? 5.530 12.599 8.835 1.00 52.41 126 GLU A N 1
ATOM 1080 C CA . GLU A 1 126 ? 6.131 12.968 7.550 1.00 52.41 126 GLU A CA 1
ATOM 1081 C C . GLU A 1 126 ? 5.169 13.764 6.649 1.00 52.41 126 GLU A C 1
ATOM 1083 O O . GLU A 1 126 ? 5.536 14.107 5.535 1.00 52.41 126 GLU A O 1
ATOM 1088 N N . PHE A 1 127 ? 3.968 14.126 7.133 1.00 46.78 127 PHE A N 1
ATOM 1089 C CA . PHE A 1 127 ? 3.032 14.954 6.366 1.00 46.78 127 PHE A CA 1
ATOM 1090 C C . PHE A 1 127 ? 3.599 16.371 6.177 1.00 46.78 127 PHE A C 1
ATOM 1092 O O . PHE A 1 127 ? 3.645 17.157 7.129 1.00 46.78 127 PHE A O 1
ATOM 1099 N N . ASP A 1 128 ? 4.030 16.680 4.953 1.00 56.16 128 ASP A N 1
ATOM 1100 C CA . ASP A 1 128 ? 4.560 17.982 4.547 1.00 56.16 128 ASP A CA 1
ATOM 1101 C C . ASP A 1 128 ? 3.447 18.838 3.921 1.00 56.16 128 ASP A C 1
ATOM 1103 O O . ASP A 1 128 ? 3.025 18.637 2.784 1.00 56.16 128 ASP A O 1
ATOM 1107 N N . ASP A 1 129 ? 2.988 19.851 4.657 1.00 51.75 129 ASP A N 1
ATOM 1108 C CA . ASP A 1 129 ? 1.942 20.783 4.222 1.00 51.75 129 ASP A CA 1
ATOM 1109 C C . ASP A 1 129 ? 2.393 21.760 3.117 1.00 51.75 129 ASP A C 1
ATOM 1111 O O . ASP A 1 129 ? 1.592 22.561 2.610 1.00 51.75 129 ASP A O 1
ATOM 1115 N N . THR A 1 130 ? 3.670 21.698 2.729 1.00 48.16 130 THR A N 1
ATOM 1116 C CA . THR A 1 130 ? 4.238 22.437 1.600 1.00 48.16 130 THR A CA 1
ATOM 1117 C C . THR A 1 130 ? 4.208 21.646 0.291 1.00 48.16 130 THR A C 1
ATOM 1119 O O . THR A 1 130 ? 4.308 22.262 -0.782 1.00 48.16 130 THR A O 1
ATOM 1122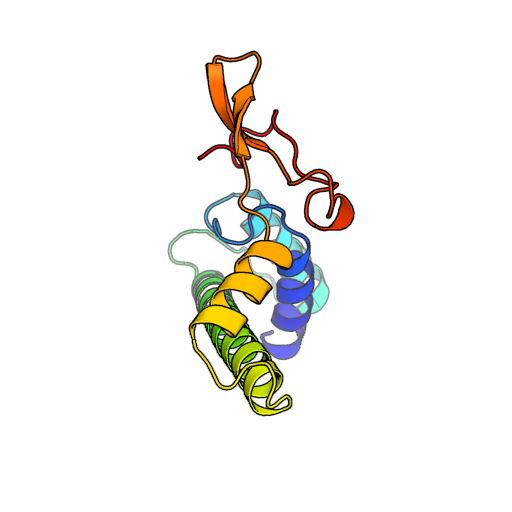 N N . ASN A 1 131 ? 3.983 20.328 0.363 1.00 55.31 131 ASN A N 1
ATOM 1123 C CA . ASN A 1 131 ? 3.800 19.452 -0.783 1.00 55.31 131 ASN A CA 1
ATOM 1124 C C . ASN A 1 131 ? 2.368 19.582 -1.333 1.00 55.31 131 ASN A C 1
ATOM 1126 O O . ASN A 1 131 ? 1.400 19.126 -0.730 1.00 55.31 131 ASN A O 1
ATOM 1130 N N . LEU A 1 132 ? 2.218 20.197 -2.514 1.00 52.47 132 LEU A N 1
ATOM 1131 C CA . LEU A 1 132 ? 0.916 20.423 -3.178 1.00 52.47 132 LEU A CA 1
ATOM 1132 C C . LEU A 1 132 ? 0.137 19.134 -3.460 1.00 52.47 132 LEU A C 1
ATOM 1134 O O . LEU A 1 132 ? -1.053 19.159 -3.758 1.00 52.47 132 LEU A O 1
ATOM 1138 N N . ASP A 1 133 ? 0.834 18.015 -3.399 1.00 49.25 133 ASP A N 1
ATOM 1139 C CA . ASP A 1 133 ? 0.347 16.703 -3.744 1.00 49.25 133 ASP A CA 1
ATOM 1140 C C . ASP A 1 133 ? -0.344 15.972 -2.572 1.00 49.25 133 ASP A C 1
ATOM 1142 O O . ASP A 1 133 ? -1.055 14.981 -2.814 1.00 49.25 133 ASP A O 1
ATOM 1146 N N . ASP A 1 134 ? -0.178 16.521 -1.359 1.00 43.00 134 ASP A N 1
ATOM 1147 C CA . ASP A 1 134 ? -0.762 16.106 -0.072 1.00 43.00 134 ASP A CA 1
ATOM 1148 C C . ASP A 1 134 ? -1.894 17.048 0.399 1.00 43.00 134 ASP A C 1
ATOM 1150 O O . ASP A 1 134 ? -2.517 16.844 1.444 1.00 43.00 134 ASP A O 1
ATOM 1154 N N . VAL A 1 135 ? -2.203 18.068 -0.407 1.00 42.66 135 VAL A N 1
ATOM 1155 C CA . VAL A 1 135 ? -3.336 18.988 -0.238 1.00 42.66 135 VAL A CA 1
ATOM 1156 C C . VAL A 1 135 ? -4.558 18.418 -0.977 1.00 42.66 135 VAL A C 1
ATOM 1158 O O . VAL A 1 135 ? -4.429 17.954 -2.112 1.00 42.66 135 VAL A O 1
ATOM 1161 N N . VAL A 1 136 ? -5.733 18.429 -0.333 1.00 47.50 136 VAL A N 1
ATOM 1162 C CA . VAL A 1 136 ? -7.019 17.961 -0.902 1.00 47.50 136 VAL A CA 1
ATOM 1163 C C . VAL A 1 136 ? -7.741 19.087 -1.632 1.00 47.50 136 VAL A C 1
ATOM 1165 O O . VAL A 1 136 ? -7.836 20.195 -1.055 1.00 47.50 136 VAL A O 1
#

pLDDT: mean 81.45, std 14.82, range [42.66, 95.56]

Secondary structure (DSSP, 8-state):
-HHHHHHHHHHHHHT-S-TT-TTSHHHHHHHHHHHHHHT-S-----SSS-HHHHHHHHHHHHHHHHHHHHHHHHHHHHHHH-GGGSSHHHHHHHHHHHSPPPEEEE-TTS-EEEEPPTT-GGGSTT--TT-TTS--